Protein AF-A0A1W9GAC5-F1 (afdb_monomer_lite)

Secondary structure (DSSP, 8-state):
------B-S-SS-GGGSGGGGGG---TTSSHHHHHHHHH--B----TT--HHHHHHHHHHHHHHH-

Foldseek 3Di:
DDQDDKDQPALDFPCRDPVNVVVVDDPPPCPVSNCSNVPDIDDDDDPPQDPVNVVVRVVVVVVVVD

Sequence (66 aa):
MNIKSAEIYYPVPFHLQECFKYLGHKVGDFPESERAANETLAIPIYPELTMAQQTEVVEAIAAFLS

pLDDT: mean 92.11, std 11.74, range [42.56, 98.44]

Radius of gyration: 16.52 Å; chains: 1; bounding box: 37×26×37 Å

Structure (mmCIF, N/CA/C/O backbone):
data_AF-A0A1W9GAC5-F1
#
_entry.id   AF-A0A1W9GAC5-F1
#
loop_
_atom_site.group_PDB
_atom_site.id
_atom_site.type_symbol
_atom_site.label_atom_id
_atom_site.label_alt_id
_atom_site.label_comp_id
_atom_site.label_asym_id
_atom_site.label_entity_id
_atom_site.label_seq_id
_atom_site.pdbx_PDB_ins_code
_atom_site.Cartn_x
_atom_site.Cartn_y
_atom_site.Cartn_z
_atom_site.occupancy
_atom_site.B_iso_or_equiv
_atom_site.auth_seq_id
_atom_site.auth_comp_id
_atom_site.auth_asym_id
_atom_site.auth_atom_id
_atom_site.pdbx_PDB_model_num
ATOM 1 N N . MET A 1 1 ? -20.841 10.662 9.240 1.00 42.56 1 MET A N 1
ATOM 2 C CA . MET A 1 1 ? -19.607 11.152 8.593 1.00 42.56 1 MET A CA 1
ATOM 3 C C . MET A 1 1 ? -19.078 9.950 7.830 1.00 42.56 1 MET A C 1
ATOM 5 O O . MET A 1 1 ? -18.655 9.015 8.484 1.00 42.56 1 MET A O 1
ATOM 9 N N . ASN A 1 2 ? -19.271 9.881 6.507 1.00 50.16 2 ASN A N 1
ATOM 10 C CA . ASN A 1 2 ? -18.898 8.689 5.732 1.00 50.16 2 ASN A CA 1
ATOM 11 C C . ASN A 1 2 ? -17.375 8.553 5.723 1.00 50.16 2 ASN A C 1
ATOM 13 O O . ASN A 1 2 ? -16.697 9.486 5.285 1.00 50.16 2 ASN A O 1
ATOM 17 N N . ILE A 1 3 ? -16.851 7.416 6.177 1.00 54.75 3 ILE A N 1
ATOM 18 C CA . ILE A 1 3 ? -15.435 7.083 6.041 1.00 54.75 3 ILE A CA 1
ATOM 19 C C . ILE A 1 3 ? -15.165 6.871 4.546 1.00 54.75 3 ILE A C 1
ATOM 21 O O . ILE A 1 3 ? -15.566 5.872 3.957 1.00 54.75 3 ILE A O 1
ATOM 25 N N . LYS A 1 4 ? -14.548 7.855 3.892 1.00 58.31 4 LYS A N 1
ATOM 26 C CA . LYS A 1 4 ? -14.104 7.763 2.497 1.00 58.31 4 LYS A CA 1
ATOM 27 C C . LYS A 1 4 ? -12.601 7.984 2.442 1.00 58.31 4 LYS A C 1
ATOM 29 O O . LYS A 1 4 ? -12.170 9.109 2.227 1.00 58.31 4 LYS A O 1
ATOM 34 N N . SER A 1 5 ? -11.823 6.925 2.624 1.00 66.31 5 SER A N 1
ATOM 35 C CA . SER A 1 5 ? -10.436 6.883 2.149 1.00 66.31 5 SER A CA 1
ATOM 36 C C . SER A 1 5 ? -9.914 5.449 2.226 1.00 66.31 5 SER A C 1
ATOM 38 O O . SER A 1 5 ? -9.411 5.025 3.264 1.00 66.31 5 SER A O 1
ATOM 40 N N . ALA A 1 6 ? -10.062 4.699 1.140 1.00 72.38 6 ALA A N 1
ATOM 41 C CA . ALA A 1 6 ? -9.237 3.529 0.878 1.00 72.38 6 ALA A CA 1
ATOM 42 C C . ALA A 1 6 ? -8.493 3.828 -0.424 1.00 72.38 6 ALA A C 1
ATOM 44 O O . ALA A 1 6 ? -9.125 4.181 -1.419 1.00 72.38 6 ALA A O 1
ATOM 45 N N . GLU A 1 7 ? -7.169 3.776 -0.383 1.00 84.19 7 GLU A N 1
ATOM 46 C CA . GLU A 1 7 ? -6.291 4.231 -1.466 1.00 84.19 7 GLU A CA 1
ATOM 47 C C . GLU A 1 7 ? -5.235 3.160 -1.756 1.00 84.19 7 GLU A C 1
ATOM 49 O O . GLU A 1 7 ? -4.948 2.307 -0.911 1.00 84.19 7 GLU A O 1
ATOM 54 N N . ILE A 1 8 ? -4.629 3.211 -2.942 1.00 88.06 8 ILE A N 1
ATOM 55 C CA . ILE A 1 8 ? -3.526 2.318 -3.320 1.00 88.06 8 ILE A CA 1
ATOM 56 C C . ILE A 1 8 ? -2.219 3.113 -3.282 1.00 88.06 8 ILE A C 1
ATOM 58 O O . ILE A 1 8 ? -2.033 4.056 -4.054 1.00 88.06 8 ILE A O 1
ATOM 62 N N . TYR A 1 9 ? -1.294 2.704 -2.412 1.00 85.62 9 TYR A N 1
ATOM 63 C CA . TYR A 1 9 ? 0.041 3.296 -2.286 1.00 85.62 9 TYR A CA 1
ATOM 64 C C . TYR A 1 9 ? 1.118 2.216 -2.457 1.00 85.62 9 TYR A C 1
ATOM 66 O O . TYR A 1 9 ? 1.436 1.503 -1.513 1.00 85.62 9 TYR A O 1
A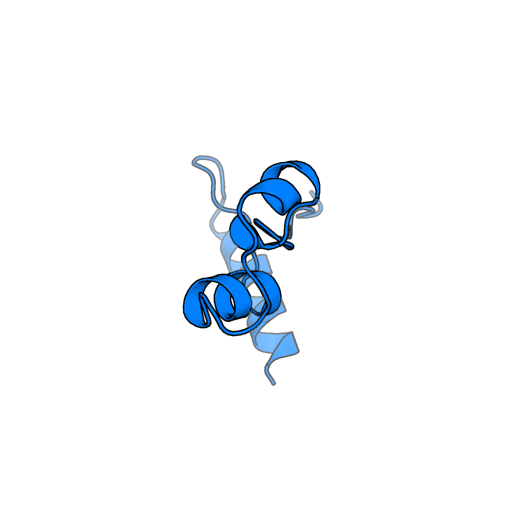TOM 74 N N . TYR A 1 10 ? 1.723 2.049 -3.632 1.00 91.38 10 TYR A N 1
ATOM 75 C CA . TYR A 1 10 ? 1.456 2.715 -4.914 1.00 91.38 10 TYR A CA 1
ATOM 76 C C . TYR A 1 10 ? 1.171 1.662 -5.990 1.00 91.38 10 TYR A C 1
ATOM 78 O O . TYR A 1 10 ? 1.802 0.609 -5.965 1.00 91.38 10 TYR A O 1
ATOM 86 N N . PRO A 1 11 ? 0.298 1.950 -6.975 1.00 93.50 11 PRO A N 1
ATOM 87 C CA . PRO A 1 11 ? -0.169 0.950 -7.941 1.00 93.50 11 PRO A CA 1
ATOM 88 C C . PRO A 1 11 ? 0.875 0.547 -8.993 1.00 93.50 11 PRO A C 1
ATOM 90 O O . PRO A 1 11 ? 0.660 -0.404 -9.736 1.00 93.50 11 PRO A O 1
ATOM 93 N N . VAL A 1 12 ? 1.995 1.273 -9.103 1.00 96.81 12 VAL A N 1
ATOM 94 C CA . VAL A 1 12 ? 3.077 0.965 -10.049 1.00 96.81 12 VAL A CA 1
ATOM 95 C C . VAL A 1 12 ? 4.415 1.026 -9.312 1.00 96.81 12 VAL A C 1
ATOM 97 O O . VAL A 1 12 ? 4.769 2.096 -8.797 1.00 96.81 12 VAL A O 1
ATOM 100 N N . PRO A 1 13 ? 5.180 -0.080 -9.260 1.00 97.44 13 PRO A N 1
ATOM 101 C CA . PRO A 1 13 ? 6.481 -0.084 -8.610 1.00 97.44 13 PRO A CA 1
ATOM 102 C C . PRO A 1 13 ? 7.475 0.769 -9.403 1.00 97.44 13 PRO A C 1
ATOM 104 O O . PRO A 1 13 ? 7.359 0.925 -10.620 1.00 97.44 13 PRO A O 1
ATOM 107 N N . PHE A 1 14 ? 8.468 1.322 -8.707 1.00 96.81 14 PHE A N 1
ATOM 108 C CA . PHE A 1 14 ? 9.399 2.305 -9.270 1.00 96.81 14 PHE A CA 1
ATOM 109 C C . PHE A 1 14 ? 10.042 1.874 -10.592 1.00 96.81 14 PHE A C 1
ATOM 111 O O . PHE A 1 14 ? 10.083 2.667 -11.530 1.00 96.81 14 PHE A O 1
ATOM 118 N N . HIS A 1 15 ? 10.507 0.627 -10.690 1.00 97.75 15 HIS A N 1
ATOM 119 C CA . HIS A 1 15 ? 11.217 0.125 -11.871 1.00 97.75 15 HIS A CA 1
ATOM 120 C C . HIS A 1 15 ? 10.342 0.012 -13.124 1.00 97.75 15 HIS A C 1
ATOM 122 O O . HIS A 1 15 ? 10.885 -0.130 -14.216 1.00 97.75 15 HIS A O 1
ATOM 128 N N . LEU A 1 16 ? 9.014 0.088 -12.981 1.00 98.06 16 LEU A N 1
ATOM 129 C CA . LEU A 1 16 ? 8.057 0.044 -14.090 1.00 98.06 16 LEU A CA 1
ATOM 130 C C . LEU A 1 16 ? 7.436 1.409 -14.412 1.00 98.06 16 LEU A C 1
ATOM 132 O O . LEU A 1 16 ? 6.623 1.501 -15.331 1.00 98.06 16 LEU A O 1
ATOM 136 N N . GLN A 1 17 ? 7.787 2.477 -13.690 1.00 98.06 17 GLN A N 1
ATOM 137 C CA . GLN A 1 17 ? 7.295 3.809 -14.041 1.00 98.06 17 GLN A CA 1
ATOM 138 C C . GLN A 1 17 ? 7.978 4.328 -15.312 1.00 98.06 17 GLN A C 1
ATOM 140 O O . GLN A 1 17 ? 9.190 4.193 -15.479 1.00 98.06 17 GLN A O 1
ATOM 145 N N . GLU A 1 18 ? 7.214 4.992 -16.187 1.00 97.56 18 GLU A N 1
ATOM 146 C CA . GLU A 1 18 ? 7.715 5.481 -17.485 1.00 97.56 18 GLU A CA 1
ATOM 147 C C . GLU A 1 18 ? 8.930 6.408 -17.331 1.00 97.56 18 GLU A C 1
ATOM 149 O O . GLU A 1 18 ? 9.867 6.346 -18.125 1.00 97.56 18 GLU A O 1
ATOM 154 N N . CYS A 1 19 ? 8.970 7.220 -16.268 1.00 97.31 19 CYS A N 1
ATOM 155 C CA . CYS A 1 19 ? 10.097 8.108 -15.989 1.00 97.31 19 CYS A CA 1
ATOM 156 C C . CYS A 1 19 ? 11.414 7.364 -15.723 1.00 97.31 19 CYS A C 1
ATOM 158 O O . CYS A 1 19 ? 12.464 7.963 -15.921 1.00 97.31 19 CYS A O 1
ATOM 160 N N . PHE A 1 20 ? 11.382 6.082 -15.347 1.00 97.44 20 PHE A N 1
ATOM 161 C CA . PHE A 1 20 ? 12.560 5.251 -15.073 1.00 97.44 20 PHE A CA 1
ATOM 162 C C . PHE A 1 20 ? 12.871 4.236 -16.174 1.00 97.44 20 PHE A C 1
ATOM 164 O O . PHE A 1 20 ? 13.820 3.462 -16.047 1.00 97.44 20 PHE A O 1
ATOM 171 N N . LYS A 1 21 ? 12.145 4.269 -17.297 1.00 96.94 21 LYS A N 1
ATOM 172 C CA . LYS A 1 21 ? 12.336 3.342 -18.423 1.00 96.94 21 LYS A CA 1
ATOM 173 C C . LYS A 1 21 ? 13.775 3.288 -18.944 1.00 96.94 21 LYS A C 1
ATOM 175 O O . LYS A 1 21 ? 14.229 2.241 -19.398 1.00 96.94 21 LYS A O 1
ATOM 180 N N . TYR A 1 22 ? 14.514 4.394 -18.844 1.00 98.06 22 TYR A N 1
ATOM 181 C CA . TYR A 1 22 ? 15.921 4.481 -19.250 1.00 98.06 22 TYR A CA 1
ATOM 182 C C . TYR A 1 22 ? 16.866 3.577 -18.434 1.00 98.06 22 TYR A C 1
ATOM 184 O O . TYR A 1 22 ? 17.982 3.322 -18.879 1.00 98.06 22 TYR A O 1
ATOM 192 N N . LEU A 1 23 ? 16.436 3.081 -17.267 1.00 98.12 23 LEU A N 1
ATOM 193 C CA . LEU A 1 23 ? 17.195 2.133 -16.443 1.00 98.12 23 LEU A CA 1
ATOM 194 C C . LEU A 1 23 ? 17.100 0.684 -16.955 1.00 98.12 23 LEU A C 1
ATOM 196 O O . LEU A 1 23 ? 17.888 -0.156 -16.535 1.00 98.12 23 LEU A O 1
ATOM 200 N N . GLY A 1 24 ? 16.176 0.384 -17.878 1.00 98.12 24 GLY A N 1
ATOM 201 C CA . GLY A 1 24 ? 16.115 -0.907 -18.577 1.00 98.12 24 GLY A CA 1
ATOM 202 C C . GLY A 1 24 ? 15.587 -2.091 -17.758 1.00 98.12 24 GLY A C 1
ATOM 203 O O . GLY A 1 24 ? 15.730 -3.232 -18.197 1.00 98.12 24 GLY A O 1
ATOM 204 N N . HIS A 1 25 ? 14.980 -1.838 -16.597 1.00 98.38 25 HIS A N 1
ATOM 205 C CA . HIS A 1 25 ? 14.331 -2.869 -15.787 1.00 98.38 25 HIS A CA 1
ATOM 206 C C . HIS A 1 25 ? 13.027 -3.372 -16.412 1.00 98.38 25 HIS A C 1
ATOM 208 O O . HIS A 1 25 ? 12.385 -2.685 -17.213 1.00 98.38 25 HIS A O 1
ATOM 214 N N . LYS A 1 26 ? 12.626 -4.585 -16.032 1.00 97.81 26 LYS A N 1
ATOM 215 C CA . LYS A 1 26 ? 11.421 -5.259 -16.531 1.00 97.81 26 LYS A CA 1
ATOM 216 C C . LYS A 1 26 ? 10.676 -5.989 -15.415 1.00 97.81 26 LYS A C 1
ATOM 218 O O . LYS A 1 26 ? 11.191 -6.176 -14.316 1.00 97.81 26 LYS A O 1
ATOM 223 N N . VAL A 1 27 ? 9.455 -6.418 -15.732 1.00 97.94 27 VAL A N 1
ATOM 224 C CA . VAL A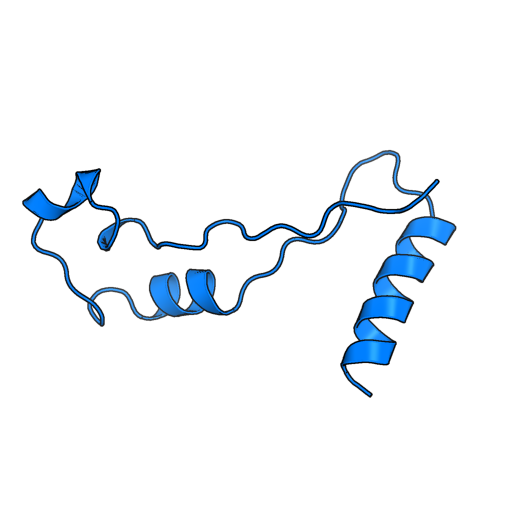 1 27 ? 8.644 -7.271 -14.853 1.00 97.94 27 VAL A CA 1
ATOM 225 C C . VAL A 1 27 ? 9.437 -8.525 -14.471 1.00 97.94 27 VAL A C 1
ATOM 227 O O . VAL A 1 27 ? 10.037 -9.167 -15.339 1.00 97.94 27 VAL A O 1
ATOM 230 N N . GLY A 1 28 ? 9.426 -8.864 -13.186 1.00 98.31 28 GLY A N 1
ATOM 231 C CA . GLY A 1 28 ? 10.160 -9.978 -12.595 1.00 98.31 28 GLY A CA 1
ATOM 232 C C . GLY A 1 28 ? 11.532 -9.610 -12.027 1.00 98.31 28 GLY A C 1
ATOM 233 O O . GLY A 1 28 ? 12.086 -10.410 -11.276 1.00 98.31 28 GLY A O 1
ATOM 234 N N . ASP A 1 29 ? 12.074 -8.420 -12.316 1.00 98.44 29 ASP A N 1
ATOM 235 C CA . ASP A 1 29 ? 13.351 -7.986 -11.727 1.00 98.44 29 ASP A CA 1
ATOM 236 C C . ASP A 1 29 ? 13.204 -7.694 -10.218 1.00 98.44 29 ASP A C 1
ATOM 238 O O . ASP A 1 29 ? 14.145 -7.903 -9.451 1.00 98.44 29 ASP A O 1
ATOM 242 N N . PHE A 1 30 ? 12.014 -7.250 -9.783 1.00 98.38 30 PHE A N 1
ATOM 243 C CA . PHE A 1 30 ? 11.706 -6.919 -8.385 1.00 98.38 30 PHE A CA 1
ATOM 244 C C . PHE A 1 30 ? 10.340 -7.491 -7.961 1.00 98.38 30 PHE A C 1
ATOM 246 O O . PHE A 1 30 ? 9.373 -6.740 -7.789 1.00 98.38 30 PHE A O 1
ATOM 253 N N . PRO A 1 31 ? 10.239 -8.819 -7.759 1.00 98.06 31 PRO A N 1
ATOM 254 C CA . PRO A 1 31 ? 8.961 -9.500 -7.540 1.00 98.06 31 PRO A CA 1
ATOM 255 C C . PRO A 1 31 ? 8.213 -8.998 -6.299 1.00 98.06 31 PRO A C 1
ATOM 257 O O . PRO A 1 31 ? 6.995 -8.861 -6.326 1.00 98.06 31 PRO A O 1
ATOM 260 N N . GLU A 1 32 ? 8.922 -8.650 -5.225 1.00 98.25 32 GLU A N 1
ATOM 261 C CA . GLU A 1 32 ? 8.286 -8.145 -4.002 1.00 98.25 32 GLU A CA 1
ATOM 262 C C . GLU A 1 32 ? 7.719 -6.730 -4.174 1.00 98.25 32 GLU A C 1
ATOM 264 O O . GLU A 1 32 ? 6.657 -6.422 -3.637 1.00 98.25 32 GLU A O 1
ATOM 269 N N . SER A 1 33 ? 8.371 -5.874 -4.968 1.00 97.81 33 SER A N 1
ATOM 270 C CA . SER A 1 33 ? 7.833 -4.548 -5.292 1.00 97.81 33 SER A CA 1
ATOM 271 C C . SER A 1 33 ? 6.593 -4.646 -6.182 1.00 97.81 33 SER A C 1
ATOM 273 O O . SER A 1 33 ? 5.640 -3.896 -5.989 1.00 97.81 33 SER A O 1
ATOM 275 N N . GLU A 1 34 ? 6.583 -5.583 -7.130 1.00 98.25 34 GLU A N 1
ATOM 276 C CA . GLU A 1 34 ? 5.428 -5.856 -7.996 1.00 98.25 34 GLU A CA 1
ATOM 277 C C . GLU A 1 34 ? 4.249 -6.410 -7.197 1.00 98.25 34 GLU A C 1
ATOM 279 O O . GLU A 1 34 ? 3.125 -5.932 -7.342 1.00 98.25 34 GLU A O 1
ATOM 284 N N . ARG A 1 35 ? 4.507 -7.368 -6.301 1.00 97.94 35 ARG A N 1
ATOM 285 C CA . ARG A 1 35 ? 3.491 -7.899 -5.387 1.00 97.94 35 ARG A CA 1
ATOM 286 C C . ARG A 1 35 ? 2.920 -6.809 -4.490 1.00 97.94 35 ARG A 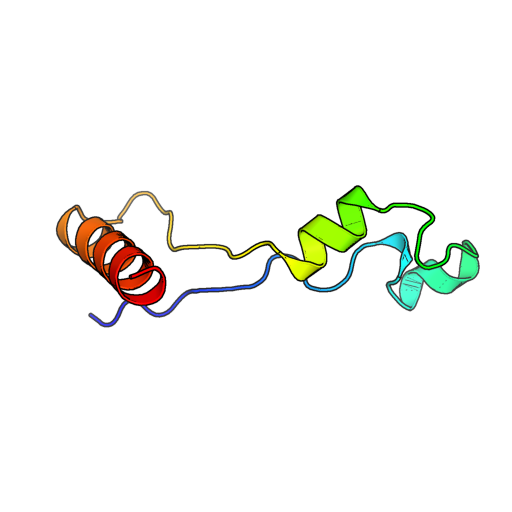C 1
ATOM 288 O O . ARG A 1 35 ? 1.705 -6.677 -4.419 1.00 97.94 35 ARG A O 1
ATOM 295 N N . ALA A 1 36 ? 3.764 -5.973 -3.883 1.00 96.75 36 ALA A N 1
ATOM 296 C CA . ALA A 1 36 ? 3.294 -4.860 -3.061 1.00 96.75 36 ALA A CA 1
ATOM 297 C C . ALA A 1 36 ? 2.380 -3.904 -3.847 1.00 96.75 36 ALA A C 1
ATOM 299 O O . ALA A 1 36 ? 1.318 -3.530 -3.355 1.00 96.75 36 ALA A O 1
ATOM 300 N N . ALA A 1 37 ? 2.740 -3.552 -5.082 1.00 96.50 37 ALA A N 1
ATOM 301 C CA . ALA A 1 37 ? 1.915 -2.678 -5.916 1.00 96.50 37 ALA A CA 1
ATOM 302 C C . ALA A 1 37 ? 0.547 -3.289 -6.279 1.00 96.50 37 ALA A C 1
ATOM 304 O O . ALA A 1 37 ? -0.430 -2.557 -6.426 1.00 96.50 37 ALA A O 1
ATOM 305 N N . ASN A 1 38 ? 0.474 -4.618 -6.394 1.00 96.19 38 ASN A N 1
ATOM 306 C CA . ASN A 1 38 ? -0.744 -5.340 -6.769 1.00 96.19 38 ASN A CA 1
ATOM 307 C C . ASN A 1 38 ? -1.637 -5.719 -5.577 1.00 96.19 38 ASN A C 1
ATOM 309 O O . ASN A 1 38 ? -2.844 -5.867 -5.749 1.00 96.19 38 ASN A O 1
ATOM 313 N N . GLU A 1 39 ? -1.056 -5.930 -4.395 1.00 95.38 39 GLU A N 1
ATOM 314 C CA . GLU A 1 39 ? -1.747 -6.550 -3.253 1.00 95.38 39 GLU A CA 1
ATOM 315 C C . GLU A 1 39 ? -2.018 -5.572 -2.098 1.00 95.38 39 GLU A C 1
ATOM 317 O O . GLU A 1 39 ? -2.798 -5.891 -1.200 1.00 95.38 39 GLU A O 1
ATOM 322 N N . THR A 1 40 ? -1.386 -4.392 -2.074 1.00 94.31 40 THR A N 1
ATOM 323 C CA . THR A 1 40 ? -1.531 -3.460 -0.944 1.00 94.31 40 THR A CA 1
ATOM 324 C C . THR A 1 40 ? -2.775 -2.583 -1.052 1.00 94.31 40 THR A C 1
ATOM 326 O O . THR A 1 40 ? -3.142 -2.082 -2.114 1.00 94.31 40 THR A O 1
ATOM 329 N N . LEU A 1 41 ? -3.397 -2.348 0.102 1.00 93.00 41 LEU A N 1
ATOM 330 C CA . LEU A 1 41 ? -4.493 -1.408 0.292 1.00 93.00 41 LEU A CA 1
ATOM 331 C C . LEU A 1 41 ? -4.192 -0.569 1.531 1.00 93.00 41 LEU A C 1
ATOM 333 O O . LEU A 1 41 ? -3.900 -1.119 2.596 1.00 93.00 41 LEU A O 1
ATOM 337 N N . ALA A 1 42 ? -4.283 0.751 1.415 1.00 92.88 42 ALA A N 1
ATOM 338 C CA . ALA A 1 42 ? -4.204 1.630 2.567 1.00 92.88 42 ALA A CA 1
ATOM 339 C C . ALA A 1 42 ? -5.594 1.876 3.147 1.00 92.88 42 ALA A C 1
ATOM 341 O O . ALA A 1 42 ? -6.535 2.218 2.430 1.00 92.88 42 ALA A O 1
ATOM 342 N N . ILE A 1 43 ? -5.693 1.722 4.464 1.00 93.56 43 ILE A N 1
ATOM 343 C CA . ILE A 1 43 ? -6.907 1.960 5.243 1.00 93.56 43 ILE A CA 1
ATOM 344 C C . ILE A 1 43 ? -6.764 3.248 6.069 1.00 93.56 43 ILE A C 1
ATOM 346 O O . ILE A 1 43 ? -5.636 3.677 6.332 1.00 93.56 43 ILE A O 1
ATOM 350 N N . PRO A 1 44 ? -7.878 3.873 6.496 1.00 92.75 44 PRO A N 1
ATOM 351 C CA . PRO A 1 44 ? -7.835 5.080 7.315 1.00 92.75 44 PRO A CA 1
ATOM 352 C C . PRO A 1 44 ? -7.012 4.879 8.594 1.00 92.75 44 PRO A C 1
ATOM 354 O O . PRO A 1 44 ? -7.340 4.032 9.424 1.00 92.75 44 PRO A O 1
ATOM 357 N N . ILE A 1 45 ? -5.959 5.680 8.769 1.00 91.00 45 ILE A N 1
ATOM 358 C CA . ILE A 1 45 ? -5.152 5.709 9.992 1.00 91.00 45 ILE A CA 1
ATOM 359 C C . ILE A 1 45 ? -4.637 7.132 10.243 1.00 91.00 45 ILE A C 1
ATOM 361 O O . ILE A 1 45 ? -3.836 7.668 9.481 1.00 91.00 45 ILE A O 1
ATOM 365 N N . TYR A 1 46 ? -5.149 7.781 11.288 1.00 93.44 46 TYR A N 1
ATOM 366 C CA . TYR A 1 46 ? -4.788 9.148 11.682 1.00 93.44 46 TYR A CA 1
ATOM 367 C C . TYR A 1 46 ? -5.176 9.406 13.154 1.00 93.44 46 TYR A C 1
ATOM 369 O O . TYR A 1 46 ? -6.021 8.679 13.684 1.00 93.44 46 TYR A O 1
ATOM 377 N N . PRO A 1 47 ? -4.567 10.397 13.841 1.00 95.94 47 PRO A N 1
ATOM 378 C CA . PRO A 1 47 ? -4.721 10.583 15.291 1.00 95.94 47 PRO A CA 1
ATOM 379 C C . PRO A 1 47 ? -6.162 10.791 15.778 1.00 95.94 47 PRO 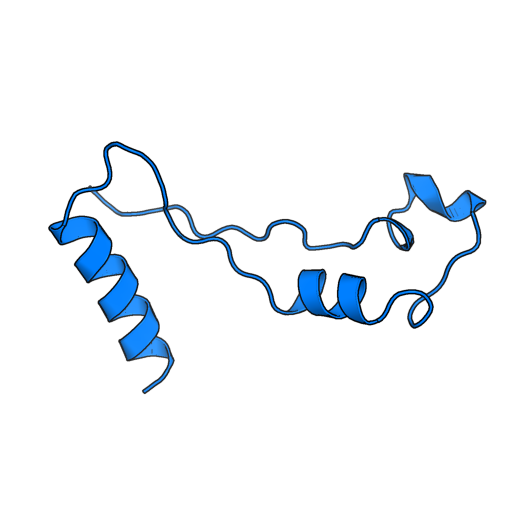A C 1
ATOM 381 O O . PRO A 1 47 ? -6.505 10.389 16.886 1.00 95.94 47 PRO A O 1
ATOM 384 N N . GLU A 1 48 ? -7.014 11.402 14.960 1.00 96.19 48 GLU A N 1
ATOM 385 C CA . GLU A 1 48 ? -8.401 11.739 15.292 1.00 96.19 48 GLU A CA 1
ATOM 386 C C . GLU A 1 48 ? -9.392 10.584 15.042 1.00 96.19 48 GLU A C 1
ATOM 388 O O . GLU A 1 48 ? -10.603 10.763 15.190 1.00 96.19 48 GLU A O 1
ATOM 393 N N . LEU A 1 49 ? -8.910 9.404 14.637 1.00 94.44 49 LEU A N 1
ATOM 394 C CA . LEU A 1 49 ? -9.754 8.261 14.302 1.00 94.44 49 LEU A CA 1
ATOM 395 C C . LEU A 1 49 ? -10.429 7.677 15.554 1.00 94.44 49 LEU A C 1
ATOM 397 O O . LEU A 1 49 ? -9.787 7.098 16.433 1.00 94.44 49 LEU A O 1
ATOM 401 N N . THR A 1 50 ? -11.753 7.789 15.619 1.00 96.75 50 THR A N 1
ATOM 402 C CA . THR A 1 50 ? -12.539 7.297 16.761 1.00 96.75 50 THR A CA 1
ATOM 403 C C . THR A 1 50 ? -12.672 5.773 16.762 1.00 96.75 50 THR A C 1
ATOM 405 O O . THR A 1 50 ? -12.614 5.132 15.715 1.00 96.75 50 THR A O 1
ATOM 408 N N . MET A 1 51 ? -12.947 5.182 17.930 1.00 97.00 51 MET A N 1
ATOM 409 C CA . MET A 1 51 ? -13.213 3.739 18.046 1.00 97.00 51 MET A CA 1
ATOM 410 C C . MET A 1 51 ? -14.370 3.277 17.154 1.00 97.00 51 MET A C 1
ATOM 412 O O . MET A 1 51 ? -14.267 2.234 16.526 1.00 97.00 51 MET A O 1
ATOM 416 N N . ALA A 1 52 ? -15.446 4.065 17.052 1.00 96.75 52 ALA A N 1
ATOM 417 C CA . ALA A 1 52 ? -16.578 3.731 16.189 1.00 96.75 52 ALA A CA 1
ATOM 418 C C . ALA A 1 52 ? -16.168 3.664 14.707 1.00 96.75 52 ALA A C 1
ATOM 420 O O . ALA A 1 52 ? -16.596 2.763 13.993 1.00 96.75 52 ALA A O 1
ATOM 421 N N . GLN A 1 53 ? -15.294 4.574 14.264 1.00 95.50 53 GLN A N 1
ATOM 422 C CA . GLN A 1 53 ? -14.769 4.562 12.898 1.00 95.50 53 GLN A CA 1
ATOM 423 C C . GLN A 1 53 ? -13.810 3.392 12.652 1.00 95.50 53 GLN A C 1
ATOM 425 O O . GLN A 1 53 ? -13.825 2.806 11.574 1.00 95.50 53 GLN A O 1
ATOM 430 N N . GLN A 1 54 ? -12.996 3.023 13.644 1.00 95.25 54 GLN A N 1
ATOM 431 C CA . GLN A 1 54 ? -12.151 1.828 13.560 1.00 95.25 54 GLN A CA 1
ATOM 432 C C . GLN A 1 54 ? -13.003 0.563 13.421 1.00 95.25 54 GLN A C 1
ATOM 434 O O . GLN A 1 54 ? -12.725 -0.266 12.557 1.00 95.25 54 GLN A O 1
ATOM 439 N N . THR A 1 55 ? -14.065 0.443 14.224 1.00 96.88 55 THR A N 1
ATOM 440 C CA . THR A 1 55 ? -15.012 -0.673 14.135 1.00 96.88 55 THR A CA 1
ATOM 441 C C . THR A 1 55 ? -15.655 -0.752 12.753 1.00 96.88 55 THR A C 1
ATOM 443 O O . THR A 1 55 ? -15.653 -1.829 12.172 1.00 96.88 55 THR A O 1
ATOM 446 N N . GLU A 1 56 ? -16.113 0.369 12.183 1.00 95.56 56 GLU A N 1
ATOM 447 C CA . GLU A 1 56 ? -16.694 0.404 10.829 1.00 95.56 56 GLU A CA 1
ATOM 448 C C . GLU A 1 56 ? -15.718 -0.139 9.768 1.00 95.56 56 GLU A C 1
ATOM 450 O O . GLU A 1 56 ? -16.101 -0.957 8.932 1.00 95.56 56 GLU A O 1
ATOM 455 N N . VAL A 1 57 ? -14.441 0.258 9.827 1.00 95.00 57 VAL A N 1
ATOM 456 C CA . VAL A 1 57 ? -13.404 -0.250 8.910 1.00 95.00 57 VAL A CA 1
ATOM 457 C C . VAL A 1 57 ? -13.184 -1.755 9.097 1.00 95.00 57 VAL A C 1
ATOM 459 O O . VAL A 1 57 ? -13.139 -2.494 8.113 1.00 95.00 57 VAL A O 1
ATOM 462 N N . VAL A 1 58 ? -13.060 -2.224 10.342 1.00 95.81 58 VAL A N 1
ATOM 463 C CA . VAL A 1 58 ? -12.835 -3.647 10.646 1.00 95.81 58 VAL A CA 1
ATOM 464 C C . VAL A 1 58 ? -14.019 -4.501 10.197 1.00 95.81 58 VAL A C 1
ATOM 466 O O . VAL A 1 58 ? -13.815 -5.532 9.560 1.00 95.81 58 VAL A O 1
ATOM 469 N N . GLU A 1 59 ? -15.246 -4.070 10.489 1.00 96.75 59 GLU A N 1
ATOM 470 C CA . GLU A 1 59 ? -16.468 -4.772 10.094 1.00 96.75 59 GLU A CA 1
ATOM 471 C C . GLU A 1 59 ? -16.611 -4.837 8.572 1.00 96.75 59 GLU A C 1
ATOM 473 O O . GLU A 1 59 ? -16.933 -5.899 8.041 1.00 96.75 59 GLU A O 1
ATOM 478 N N . ALA A 1 60 ? -16.304 -3.751 7.857 1.00 94.50 60 ALA A N 1
ATOM 479 C CA . ALA A 1 60 ? -16.329 -3.739 6.397 1.00 94.50 60 ALA A CA 1
ATOM 480 C C . ALA A 1 60 ? -15.327 -4.736 5.788 1.00 94.50 60 ALA A C 1
ATOM 482 O O . ALA A 1 60 ? -15.671 -5.464 4.855 1.00 94.50 60 ALA A O 1
ATOM 483 N N . ILE A 1 61 ? -14.104 -4.808 6.329 1.00 94.81 61 ILE A N 1
ATOM 484 C CA . ILE A 1 61 ? -13.083 -5.768 5.877 1.00 94.81 61 ILE A CA 1
ATOM 485 C C . ILE A 1 61 ? -13.511 -7.202 6.204 1.00 94.81 61 ILE A C 1
ATOM 487 O O . ILE A 1 61 ? -13.414 -8.081 5.351 1.00 94.81 61 ILE A O 1
ATOM 491 N N . ALA A 1 62 ? -14.011 -7.445 7.418 1.00 96.94 62 ALA A N 1
ATOM 492 C CA . ALA A 1 62 ? -14.466 -8.768 7.833 1.00 96.94 62 ALA A CA 1
ATOM 493 C C . ALA A 1 62 ? -15.629 -9.270 6.964 1.00 96.94 62 ALA A C 1
ATOM 495 O O . ALA A 1 62 ? -15.603 -10.419 6.534 1.00 96.94 62 ALA A O 1
ATOM 496 N N . ALA A 1 63 ? -16.598 -8.403 6.655 1.00 97.00 63 ALA A N 1
ATOM 497 C CA . ALA A 1 63 ? -17.732 -8.724 5.790 1.00 9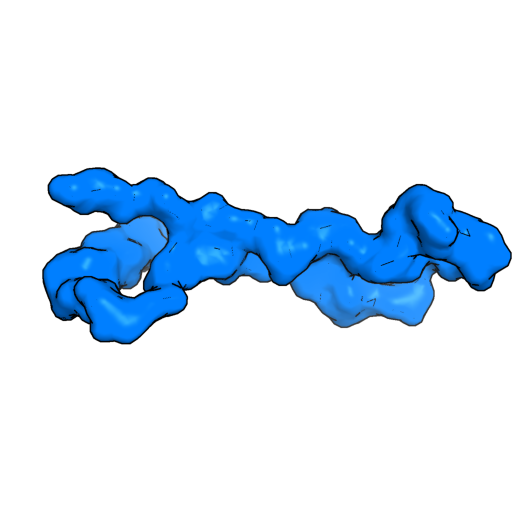7.00 63 ALA A CA 1
ATOM 498 C C . ALA A 1 63 ? -17.331 -8.989 4.329 1.00 97.00 63 ALA A C 1
ATOM 500 O O . ALA A 1 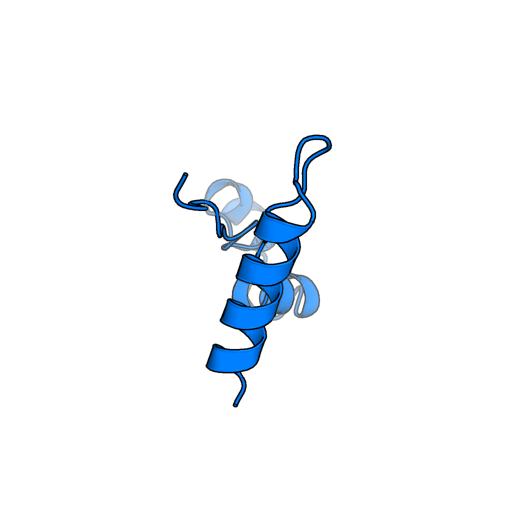63 ? -18.018 -9.726 3.631 1.00 97.00 63 ALA A O 1
ATOM 501 N N . PHE A 1 64 ? -16.236 -8.392 3.847 1.00 94.56 64 PHE A N 1
ATOM 502 C CA . PHE A 1 64 ? -15.701 -8.685 2.514 1.00 94.56 64 PHE A CA 1
ATOM 503 C C . PHE A 1 64 ? -14.997 -10.052 2.447 1.00 94.56 64 PHE A C 1
ATOM 505 O O . PHE A 1 64 ? -14.969 -10.674 1.387 1.00 94.56 64 PHE A O 1
ATOM 512 N N . LEU A 1 65 ? -14.408 -10.506 3.559 1.00 94.06 65 LEU A N 1
ATOM 513 C CA . LEU A 1 65 ? -13.640 -11.755 3.645 1.00 94.06 65 LEU A CA 1
ATOM 514 C C . LEU A 1 65 ? -14.475 -12.989 4.031 1.00 94.06 65 LEU A C 1
ATOM 516 O O . LEU A 1 65 ? -13.964 -14.106 3.926 1.00 94.06 65 LEU A O 1
ATOM 520 N N . SER A 1 66 ? -15.704 -12.797 4.512 1.00 88.44 66 SER A N 1
ATOM 521 C CA . SER A 1 66 ? -16.666 -13.866 4.826 1.00 88.44 66 SER A CA 1
ATOM 522 C C . SER A 1 66 ? -17.410 -14.354 3.591 1.00 88.44 66 SER A C 1
ATOM 524 O O . SER A 1 66 ? -17.582 -15.586 3.468 1.00 88.44 66 SER A O 1
#